Protein AF-A0A261SHK3-F1 (afdb_monomer)

Secondary structure (DSSP, 8-state):
-PPPPGGGGS-HHHHHHHHHHHHHH--STTBTTEEEEE-TTS-EEEEETTSSPTTS--TT--B-

Radius of gyration: 15.31 Å; Cα contacts (8 Å, |Δi|>4): 64; chains: 1; bounding box: 32×30×40 Å

pLDDT: mean 73.95, std 10.04, range [41.09, 92.56]

Organism: NCBI:txid1395607

Solvent-accessible surface area (backbone atoms only — not comparable to full-atom values): 4069 Å² total; per-residue (Å²): 131,85,83,77,55,83,71,67,75,48,62,67,67,59,41,49,51,51,52,50,54,41,67,75,68,27,52,40,78,69,31,62,53,54,43,80,41,72,41,100,85,69,47,81,42,72,42,37,77,82,80,50,72,65,59,52,61,52,101,79,68,42,76,109

Foldseek 3Di:
DDDDDPCCPPDVVVNVVVVVVLQVPAFLPQFPQWDFDQDPVRDTDIDGNVPDDGGHDDPPGDGD

Nearest PDB structures (foldseek):
  1wr7-assembly1_A  TM=5.321E-01  e=2.587E+00  Mus musculus
  2l4j-assembly1_A  TM=4.555E-01  e=4.226E+00  Oryzias latipes
  7t5g-assembly1_A  TM=3.830E-01  e=5.215E+00  Rabies virus Nishigahara RCEH

Mean predicted aligned error: 10.47 Å

Sequence (64 aa):
MHELRRWEWQDPIKVLMSRETASARRTCEGCSHVRTVVSPFGDTVVRCLKGRPYGKKCGRYEVL

Structure (mmCIF, N/CA/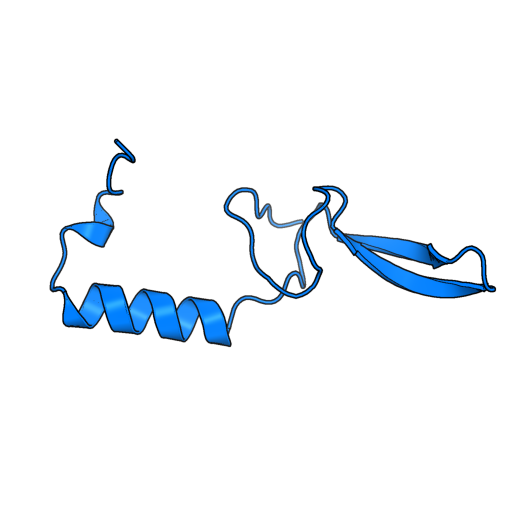C/O backbone):
data_AF-A0A261SHK3-F1
#
_entry.id   AF-A0A261SHK3-F1
#
loop_
_atom_site.group_PDB
_atom_site.id
_atom_site.type_symbol
_atom_site.label_atom_id
_atom_site.label_alt_id
_atom_site.label_comp_id
_atom_site.label_asym_id
_atom_site.label_entity_id
_atom_site.label_seq_id
_atom_site.pdbx_PDB_ins_code
_atom_site.Cartn_x
_atom_site.Cartn_y
_atom_site.Cartn_z
_atom_site.occupancy
_atom_site.B_iso_or_equiv
_atom_site.auth_seq_id
_atom_site.auth_comp_id
_atom_site.auth_asym_id
_atom_site.auth_atom_id
_atom_site.pdbx_PDB_model_num
ATOM 1 N N . MET A 1 1 ? -3.847 25.220 9.670 1.00 41.09 1 MET A N 1
ATOM 2 C CA . MET A 1 1 ? -3.895 24.215 10.754 1.00 41.09 1 MET A CA 1
ATOM 3 C C . MET A 1 1 ? -4.509 22.941 10.190 1.00 41.09 1 MET A C 1
ATOM 5 O O . MET A 1 1 ? -5.452 23.059 9.422 1.00 41.09 1 MET A O 1
ATOM 9 N N . HIS A 1 2 ? -3.961 21.756 10.471 1.00 52.84 2 HIS A N 1
ATOM 10 C CA . HIS A 1 2 ? -4.590 20.496 10.054 1.00 52.84 2 HIS A CA 1
ATOM 11 C C . HIS A 1 2 ? -5.837 20.237 10.909 1.00 52.84 2 HIS A C 1
ATOM 13 O O . HIS A 1 2 ? -5.729 20.177 12.130 1.00 52.84 2 HIS A O 1
ATOM 19 N N . GLU A 1 3 ? -7.001 20.087 10.276 1.00 75.56 3 GLU A N 1
ATOM 20 C CA . GLU A 1 3 ? -8.224 19.641 10.947 1.00 75.56 3 GLU A CA 1
ATOM 21 C C . GLU A 1 3 ? -8.054 18.205 11.452 1.00 75.56 3 GLU A C 1
ATOM 23 O O . GLU A 1 3 ? -7.730 17.288 10.690 1.00 75.56 3 GLU A O 1
ATOM 28 N N . LEU A 1 4 ? -8.265 18.018 12.756 1.00 70.38 4 LEU A N 1
ATOM 29 C CA . LEU A 1 4 ? -8.269 16.707 13.396 1.00 70.38 4 LEU A CA 1
ATOM 30 C C . LEU A 1 4 ? -9.529 15.946 12.988 1.00 70.38 4 LEU A C 1
ATOM 32 O O . LEU A 1 4 ? -10.650 16.448 13.110 1.00 70.38 4 LEU A O 1
ATOM 36 N N . ARG A 1 5 ? -9.363 14.701 12.539 1.00 77.62 5 ARG A N 1
ATOM 37 C CA . ARG A 1 5 ? -10.494 13.831 12.200 1.00 77.62 5 ARG A CA 1
ATOM 38 C C . ARG A 1 5 ? -11.259 13.481 13.473 1.00 77.62 5 ARG A C 1
ATOM 40 O O . ARG A 1 5 ? -10.675 13.380 14.544 1.00 77.62 5 ARG A O 1
ATOM 47 N N . ARG A 1 6 ? -12.559 13.198 13.359 1.00 79.12 6 ARG A N 1
ATOM 48 C CA . ARG A 1 6 ? -13.451 12.921 14.506 1.00 79.12 6 ARG A CA 1
ATOM 49 C C . ARG A 1 6 ? -12.919 11.873 15.505 1.00 79.12 6 ARG A C 1
ATOM 51 O O . ARG A 1 6 ? -13.174 11.995 16.695 1.00 79.12 6 ARG A O 1
ATOM 58 N N . TRP A 1 7 ? -12.165 10.871 15.046 1.00 76.00 7 TRP A N 1
ATOM 59 C CA . TRP A 1 7 ? -11.568 9.834 15.905 1.00 76.00 7 TRP A CA 1
ATOM 60 C C . TRP A 1 7 ? -10.320 10.299 16.672 1.00 76.00 7 TRP A C 1
ATOM 62 O O . TRP A 1 7 ? -9.951 9.681 17.663 1.00 76.00 7 TRP A O 1
ATOM 72 N N . GLU A 1 8 ? -9.674 11.381 16.240 1.00 81.00 8 GLU A N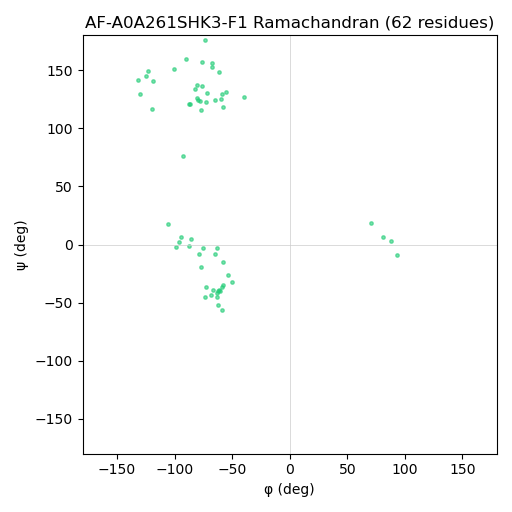 1
ATOM 73 C CA . GLU A 1 8 ? -8.477 11.944 16.880 1.00 81.00 8 GLU A CA 1
ATOM 74 C C . GLU A 1 8 ? -8.816 12.774 18.126 1.00 81.00 8 GLU A C 1
ATOM 76 O O . GLU A 1 8 ? -7.916 13.139 18.873 1.00 81.00 8 GLU A O 1
ATOM 81 N N . TRP A 1 9 ? -10.108 13.025 18.368 1.00 86.56 9 TRP A N 1
ATOM 82 C CA . TRP A 1 9 ? -10.646 13.644 19.585 1.00 86.56 9 TRP A CA 1
ATOM 83 C C . TRP A 1 9 ? -10.948 12.631 20.699 1.00 86.56 9 TRP A C 1
ATOM 85 O O . TRP A 1 9 ? -11.440 13.007 21.760 1.00 86.56 9 TRP A O 1
ATOM 95 N N . GLN A 1 10 ? -10.727 11.337 20.449 1.00 84.62 10 GLN A N 1
ATOM 96 C CA . GLN A 1 10 ? -10.878 10.305 21.471 1.00 84.62 10 GLN A CA 1
ATOM 97 C C . GLN A 1 10 ? -9.721 10.344 22.475 1.00 84.62 10 GLN A C 1
ATOM 99 O O . GLN A 1 10 ? -8.764 11.099 22.319 1.00 84.62 10 GLN A O 1
ATOM 104 N N . ASP A 1 11 ? -9.820 9.495 23.498 1.00 90.44 11 ASP A N 1
ATOM 105 C CA . ASP A 1 11 ? -8.781 9.291 24.504 1.00 90.44 11 ASP A CA 1
ATOM 106 C C . ASP A 1 11 ? -7.356 9.281 23.888 1.00 90.44 11 ASP A C 1
ATOM 108 O O . ASP A 1 11 ? -7.108 8.518 22.942 1.00 90.44 11 ASP A O 1
ATOM 112 N N . PRO A 1 12 ? -6.415 10.097 24.403 1.00 87.38 12 PRO A N 1
ATOM 113 C CA . PRO A 1 12 ? -5.086 10.259 23.813 1.00 87.38 12 PRO A CA 1
ATOM 114 C C . PRO A 1 12 ? -4.290 8.955 23.698 1.00 87.38 12 PRO A C 1
ATOM 116 O O . PRO A 1 12 ? -3.572 8.762 22.713 1.00 87.38 12 PRO A O 1
ATOM 119 N N . ILE A 1 13 ? -4.436 8.039 24.663 1.00 92.56 13 ILE A N 1
ATOM 120 C CA . ILE A 1 13 ? -3.763 6.735 24.644 1.00 92.56 13 ILE A CA 1
ATOM 121 C C . ILE A 1 13 ? -4.348 5.889 23.513 1.00 92.56 13 ILE A C 1
ATOM 123 O O . ILE A 1 13 ? -3.599 5.295 22.739 1.00 92.56 13 ILE A O 1
ATOM 127 N N . LYS A 1 14 ? -5.677 5.873 23.343 1.00 84.56 14 LYS A N 1
ATOM 128 C CA . LYS A 1 14 ? -6.318 5.153 22.225 1.00 84.56 14 LYS A CA 1
ATOM 129 C C . LYS A 1 14 ? -5.897 5.705 20.867 1.00 84.56 14 LYS A C 1
ATOM 131 O O . LYS A 1 14 ? -5.652 4.929 19.942 1.00 84.56 14 LYS A O 1
ATOM 136 N N . VAL A 1 15 ? -5.786 7.026 20.740 1.00 84.06 15 VAL A N 1
ATOM 137 C CA . VAL A 1 15 ? -5.317 7.678 19.510 1.00 84.06 15 VAL A CA 1
ATOM 138 C C . VAL A 1 15 ? -3.868 7.286 19.212 1.00 84.06 15 VAL A C 1
ATOM 140 O O . VAL A 1 15 ? -3.566 6.925 18.072 1.00 84.06 15 VAL A O 1
ATOM 143 N N . LEU A 1 16 ? -2.989 7.294 20.220 1.00 86.62 16 LEU A N 1
ATOM 144 C CA . LEU A 1 16 ? -1.593 6.872 20.087 1.00 86.62 16 LEU A CA 1
ATOM 145 C C . LEU A 1 16 ? -1.485 5.395 19.681 1.00 86.62 16 LEU A C 1
ATOM 147 O O . LEU A 1 16 ? -0.890 5.088 18.651 1.00 86.62 16 LEU A O 1
ATOM 151 N N . MET A 1 17 ? -2.152 4.499 20.409 1.00 82.69 17 MET A N 1
ATOM 152 C CA . MET A 1 17 ? -2.152 3.056 20.140 1.00 82.69 17 MET A CA 1
ATOM 153 C C . MET A 1 17 ? -2.710 2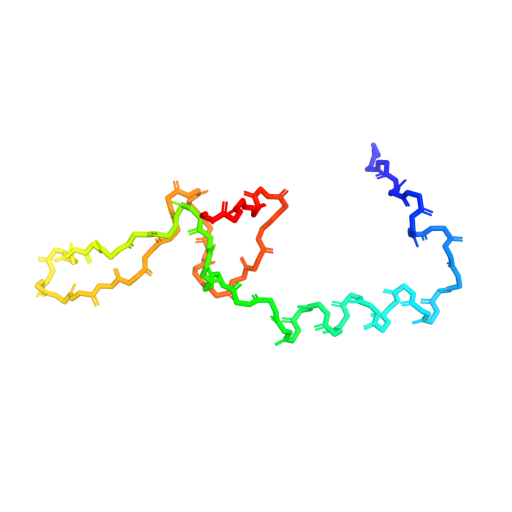.732 18.753 1.00 82.69 17 MET A C 1
ATOM 155 O O . MET A 1 17 ? -2.172 1.889 18.036 1.00 82.69 17 MET A O 1
ATOM 159 N N . SER A 1 18 ? -3.767 3.430 18.331 1.00 77.81 18 SER A N 1
ATOM 160 C CA . SER A 1 18 ? -4.326 3.302 16.984 1.00 77.81 18 SER A CA 1
ATOM 161 C C . SER A 1 18 ? -3.324 3.746 15.920 1.00 77.81 18 SER A C 1
ATOM 163 O O . SER A 1 18 ? -3.179 3.060 14.909 1.00 77.81 18 SER A O 1
ATOM 165 N N . ARG A 1 19 ? -2.590 4.846 16.147 1.00 78.12 19 ARG A N 1
ATOM 166 C CA . ARG A 1 19 ? -1.536 5.349 15.246 1.00 78.12 19 ARG A CA 1
ATOM 167 C C . ARG A 1 19 ? -0.330 4.409 15.167 1.00 78.12 19 ARG A C 1
ATOM 169 O O . ARG A 1 19 ? 0.181 4.219 14.064 1.00 78.12 19 ARG A O 1
ATOM 176 N N . GLU A 1 20 ? 0.086 3.803 16.274 1.00 79.12 20 GLU A N 1
ATOM 177 C CA . GLU A 1 20 ? 1.187 2.830 16.311 1.00 79.12 20 GLU A CA 1
ATOM 178 C C . GLU A 1 20 ? 0.791 1.480 15.708 1.00 79.12 20 GLU A C 1
A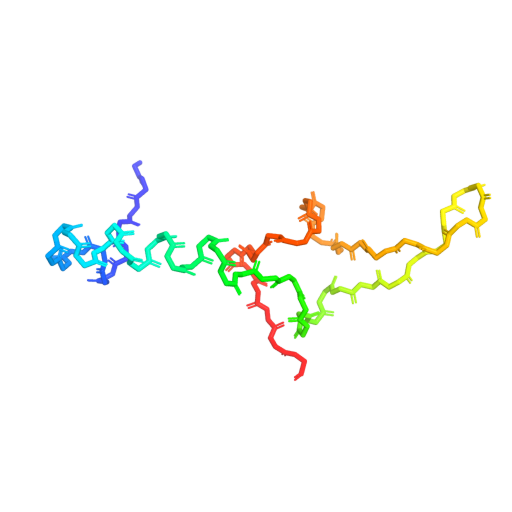TOM 180 O O . GLU A 1 20 ? 1.483 0.940 14.851 1.00 79.12 20 GLU A O 1
ATOM 185 N N . THR A 1 21 ? -0.386 0.961 16.056 1.00 69.25 21 THR A N 1
ATOM 186 C CA . THR A 1 21 ? -0.917 -0.273 15.452 1.00 69.25 21 THR A CA 1
ATOM 187 C C . THR A 1 21 ? -1.110 -0.090 13.950 1.00 69.25 21 THR A C 1
ATOM 189 O O . THR A 1 21 ? -0.815 -0.974 13.147 1.00 69.25 21 THR A O 1
ATOM 192 N N . ALA A 1 22 ? -1.578 1.090 13.553 1.00 64.88 22 ALA A N 1
ATOM 193 C CA . ALA A 1 22 ? -1.608 1.513 12.174 1.00 64.88 22 ALA A CA 1
ATOM 194 C C . ALA A 1 22 ? -0.216 1.516 11.544 1.00 64.88 22 ALA A C 1
ATOM 196 O O . ALA A 1 22 ? -0.055 0.890 10.508 1.00 64.88 22 ALA A O 1
ATOM 197 N N . SER A 1 23 ? 0.768 2.228 12.093 1.00 64.06 23 SER A N 1
ATOM 198 C CA . SER A 1 23 ? 2.100 2.308 11.481 1.00 64.06 23 SER A CA 1
ATOM 199 C C . SER A 1 23 ? 2.742 0.926 11.333 1.00 64.06 23 SER A C 1
ATOM 201 O O . SER A 1 23 ? 3.336 0.662 10.291 1.00 64.06 23 SER A O 1
ATOM 2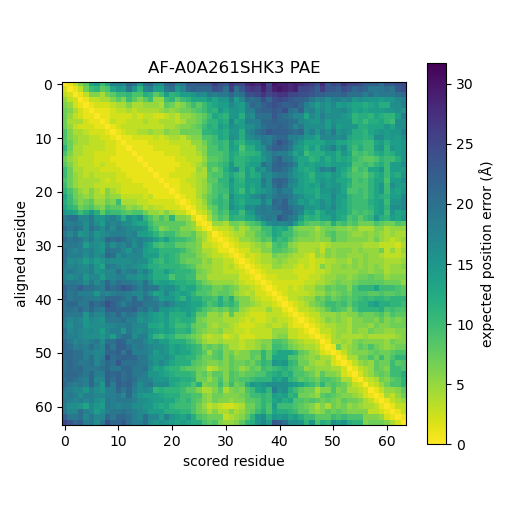03 N N . ALA A 1 24 ? 2.526 0.034 12.304 1.00 62.84 24 ALA A N 1
ATOM 204 C CA . ALA A 1 24 ? 3.022 -1.337 12.299 1.00 62.84 24 ALA A CA 1
ATOM 205 C C . ALA A 1 24 ? 2.296 -2.260 11.301 1.00 62.84 24 ALA A C 1
ATOM 207 O O . ALA A 1 24 ? 2.930 -3.110 10.686 1.00 62.84 24 ALA A O 1
ATOM 208 N N . ARG A 1 25 ? 0.975 -2.109 11.110 1.00 58.81 25 ARG A N 1
ATOM 209 C CA . ARG A 1 25 ? 0.159 -3.007 10.258 1.00 58.81 25 ARG A CA 1
ATOM 210 C C . ARG A 1 25 ? -0.117 -2.481 8.844 1.00 58.81 25 ARG A C 1
ATOM 212 O O . ARG A 1 25 ? -0.809 -3.134 8.069 1.00 58.81 25 ARG A O 1
ATOM 219 N N . ARG A 1 26 ? 0.338 -1.277 8.492 1.00 57.94 26 ARG A N 1
ATOM 220 C CA . ARG A 1 26 ? -0.060 -0.581 7.253 1.00 57.94 26 ARG A CA 1
ATOM 221 C C . ARG A 1 26 ? 0.889 -0.845 6.085 1.00 57.94 26 ARG A C 1
ATOM 223 O O . ARG A 1 26 ? 1.624 0.054 5.676 1.00 57.94 26 ARG A O 1
ATOM 230 N N . THR A 1 27 ? 0.793 -2.026 5.483 1.00 64.94 27 THR A N 1
ATOM 231 C CA . THR A 1 27 ? 1.446 -2.307 4.198 1.00 64.94 27 THR A CA 1
ATOM 232 C C . THR A 1 27 ? 0.668 -1.662 3.039 1.00 64.94 27 THR A C 1
ATOM 234 O O . THR A 1 27 ? -0.512 -1.322 3.151 1.00 64.94 27 THR A O 1
ATOM 237 N N . CYS A 1 28 ? 1.344 -1.410 1.912 1.00 70.31 28 CYS A N 1
ATOM 238 C CA . CYS A 1 28 ? 0.675 -0.994 0.670 1.00 70.31 28 CYS A CA 1
ATOM 239 C C . CYS A 1 28 ? -0.039 -2.163 -0.027 1.00 70.31 28 CYS A C 1
ATOM 241 O O . CYS A 1 28 ? -0.675 -1.953 -1.054 1.00 70.31 28 CYS A O 1
ATOM 243 N N . GLU A 1 29 ? 0.071 -3.369 0.518 1.00 69.94 29 GLU A N 1
ATOM 244 C CA . GLU A 1 29 ? -0.51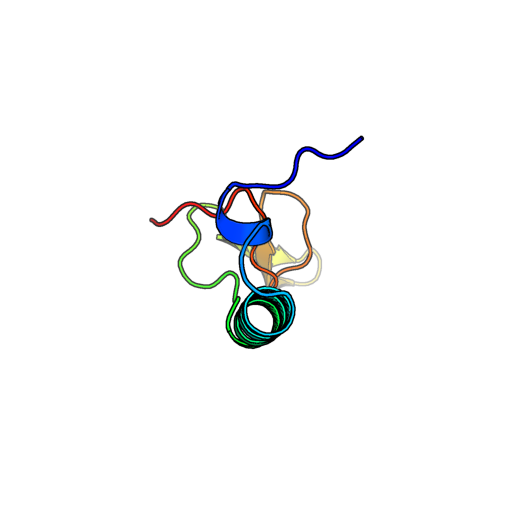1 -4.592 -0.015 1.00 69.94 29 GLU A CA 1
ATOM 245 C C . GLU A 1 29 ? -2.041 -4.446 -0.127 1.00 69.94 29 GLU A C 1
ATOM 247 O O . GLU A 1 29 ? -2.708 -3.946 0.784 1.00 69.94 29 GLU A O 1
ATOM 252 N N . GLY A 1 30 ? -2.589 -4.759 -1.305 1.00 67.62 30 GLY A N 1
ATOM 253 C CA . GLY A 1 30 ? -4.016 -4.587 -1.613 1.00 67.62 30 GLY A CA 1
ATOM 254 C C . GLY A 1 30 ? -4.470 -3.169 -2.000 1.00 67.62 30 GLY A C 1
ATOM 255 O O . GLY A 1 30 ? -5.664 -2.943 -2.162 1.00 67.62 30 GLY A O 1
ATOM 256 N N . CYS A 1 31 ? -3.561 -2.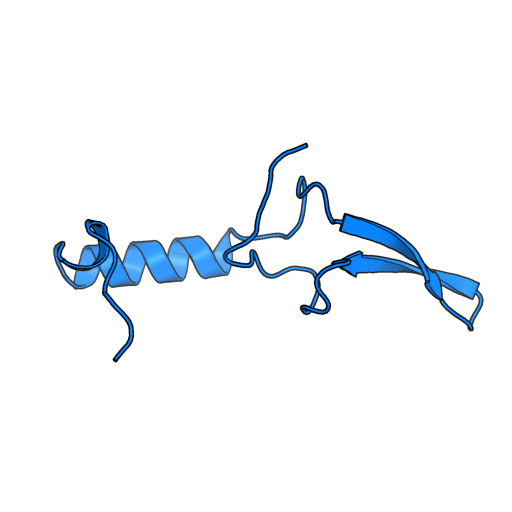198 -2.161 1.00 76.19 31 CYS A N 1
ATOM 257 C CA . CYS A 1 31 ? -3.916 -0.869 -2.676 1.00 76.19 31 CYS A CA 1
ATOM 258 C C . CYS A 1 31 ? -3.999 -0.854 -4.219 1.00 76.19 31 CYS A C 1
ATOM 260 O O . CYS A 1 31 ? -3.035 -1.238 -4.878 1.00 76.19 31 CYS A O 1
ATOM 262 N N . SER A 1 32 ? -5.056 -0.266 -4.794 1.00 77.62 32 SER A N 1
ATOM 263 C CA . SER A 1 32 ? -5.297 -0.102 -6.250 1.00 77.62 32 SER A CA 1
ATOM 264 C C . SER A 1 32 ? -4.176 0.570 -7.033 1.00 77.62 32 SER A C 1
ATOM 266 O O . SER A 1 32 ? -3.968 0.332 -8.221 1.00 77.62 32 SER A O 1
ATOM 268 N N . HIS A 1 33 ? -3.397 1.390 -6.345 1.00 76.75 33 HIS A N 1
ATOM 269 C CA . HIS A 1 33 ? -2.279 2.124 -6.924 1.00 76.75 33 HIS A CA 1
ATOM 270 C C . HIS A 1 33 ? -0.916 1.438 -6.779 1.00 76.75 33 HIS A C 1
ATOM 272 O O . HIS A 1 33 ? 0.111 2.068 -7.058 1.00 76.75 33 HIS A O 1
ATOM 278 N N . VAL A 1 34 ? -0.871 0.207 -6.274 1.00 80.94 34 VAL A N 1
ATOM 279 C CA . VAL A 1 34 ? 0.356 -0.589 -6.281 1.00 80.94 34 VAL A CA 1
ATOM 280 C C . VAL A 1 34 ? 0.524 -1.198 -7.659 1.00 80.94 34 VAL A C 1
ATOM 282 O O . VAL A 1 34 ? -0.377 -1.863 -8.163 1.00 80.94 34 VAL A O 1
ATOM 285 N N . ARG A 1 35 ? 1.685 -0.967 -8.274 1.00 81.12 35 ARG A N 1
ATOM 286 C CA . ARG A 1 35 ? 2.066 -1.643 -9.512 1.00 81.12 35 ARG A CA 1
ATOM 287 C C . ARG A 1 35 ? 3.474 -2.193 -9.421 1.00 81.12 35 ARG A C 1
ATOM 289 O O . ARG A 1 35 ? 4.379 -1.556 -8.877 1.00 81.12 35 ARG A O 1
ATOM 296 N N . THR A 1 36 ? 3.641 -3.369 -10.003 1.00 84.00 36 THR A N 1
ATOM 297 C CA . THR A 1 36 ? 4.947 -3.948 -10.288 1.00 84.00 36 THR A CA 1
ATOM 298 C C . THR A 1 36 ? 5.493 -3.260 -11.529 1.00 84.00 36 THR A C 1
ATOM 300 O O . THR A 1 36 ? 4.828 -3.227 -12.564 1.00 84.00 36 THR A O 1
ATOM 303 N N . VAL A 1 37 ? 6.675 -2.662 -11.414 1.00 83.19 37 VAL A N 1
ATOM 304 C CA . VAL A 1 37 ? 7.366 -2.011 -12.529 1.00 83.19 37 VAL A CA 1
ATOM 305 C C . VAL A 1 37 ? 8.761 -2.600 -12.662 1.00 83.19 37 VAL A C 1
ATOM 307 O O . VAL A 1 37 ? 9.398 -2.948 -11.666 1.00 83.19 37 VAL A O 1
ATOM 310 N N . VAL A 1 38 ? 9.233 -2.712 -13.898 1.00 84.62 38 VAL A N 1
ATOM 311 C CA . VAL A 1 38 ? 10.608 -3.125 -14.175 1.00 84.62 38 VAL A CA 1
ATOM 312 C C . VAL A 1 38 ? 11.501 -1.906 -13.972 1.00 84.62 38 VAL A C 1
ATOM 314 O O . VAL A 1 38 ? 11.240 -0.829 -14.514 1.00 84.62 38 VAL A O 1
ATOM 317 N N . SER A 1 39 ? 12.503 -2.045 -13.113 1.00 77.69 39 SER A N 1
ATOM 318 C CA . SER A 1 39 ? 13.507 -1.020 -12.883 1.00 77.69 39 SER A CA 1
ATOM 319 C C . SER A 1 39 ? 14.371 -0.865 -14.144 1.00 77.69 39 SER A C 1
ATOM 321 O O . SER A 1 39 ? 14.504 -1.812 -14.920 1.00 77.69 39 SER A O 1
ATOM 323 N N . PRO A 1 40 ? 15.015 0.295 -14.351 1.00 81.38 40 PRO A N 1
ATOM 324 C CA . PRO A 1 40 ? 15.946 0.489 -15.466 1.00 81.38 40 PRO A CA 1
ATOM 325 C C . PRO A 1 40 ? 17.120 -0.505 -15.485 1.00 81.38 40 PRO A C 1
ATOM 327 O O . PRO A 1 40 ? 17.801 -0.619 -16.496 1.00 81.38 40 PRO A O 1
ATOM 330 N N . PHE A 1 41 ? 17.355 -1.208 -14.374 1.00 85.75 41 PHE A N 1
ATOM 331 C CA . PHE A 1 41 ? 18.410 -2.206 -14.207 1.00 85.75 41 PHE A CA 1
ATOM 332 C C . PHE A 1 41 ? 17.918 -3.647 -14.435 1.00 85.75 41 PHE A C 1
ATOM 334 O O . PHE A 1 41 ? 18.694 -4.583 -14.289 1.00 85.75 41 PHE A O 1
ATOM 341 N N . GLY A 1 42 ? 16.644 -3.837 -14.800 1.00 84.38 42 GLY A N 1
ATOM 342 C CA . GLY A 1 42 ? 16.043 -5.150 -15.063 1.00 84.38 42 GLY A CA 1
ATOM 343 C C . GLY A 1 42 ? 15.341 -5.790 -13.861 1.00 84.38 42 GLY A C 1
ATOM 344 O O . GLY A 1 42 ? 14.615 -6.765 -14.037 1.00 84.38 42 GLY A O 1
ATOM 345 N N . ASP A 1 43 ? 15.475 -5.226 -12.658 1.00 86.19 43 ASP A N 1
ATOM 346 C CA . ASP A 1 43 ? 14.820 -5.757 -11.456 1.00 86.19 43 ASP A CA 1
ATOM 347 C C . ASP A 1 43 ? 13.325 -5.427 -11.414 1.00 86.19 43 ASP A C 1
ATOM 349 O O . ASP A 1 43 ? 12.918 -4.282 -11.611 1.00 86.19 43 ASP A O 1
ATOM 353 N N . THR A 1 44 ? 12.480 -6.387 -11.048 1.00 83.56 44 THR A N 1
ATOM 354 C CA . THR A 1 44 ? 11.073 -6.103 -10.737 1.00 83.56 44 THR A CA 1
ATOM 355 C C . THR A 1 44 ? 10.945 -5.488 -9.350 1.00 83.56 44 THR A C 1
ATOM 357 O O . THR A 1 44 ? 11.205 -6.145 -8.343 1.00 83.56 44 THR A O 1
ATOM 360 N N . VAL A 1 45 ? 10.491 -4.236 -9.283 1.00 80.12 45 VAL A N 1
ATOM 361 C CA . VAL A 1 45 ? 10.239 -3.526 -8.025 1.00 80.12 45 VAL A CA 1
ATOM 362 C C . VAL A 1 45 ? 8.772 -3.139 -7.905 1.00 80.12 45 VAL A C 1
ATOM 364 O O . VAL A 1 45 ? 8.130 -2.700 -8.860 1.00 80.12 45 VAL A O 1
ATOM 367 N N . VAL A 1 46 ? 8.230 -3.265 -6.697 1.00 76.56 46 VAL A N 1
ATOM 368 C CA . VAL A 1 46 ? 6.865 -2.830 -6.405 1.00 76.56 46 VAL A CA 1
ATOM 369 C C . VAL A 1 46 ? 6.891 -1.352 -6.026 1.00 76.56 46 VAL A C 1
ATOM 371 O O . VAL A 1 46 ? 7.568 -0.950 -5.076 1.00 76.56 46 VAL A O 1
ATOM 374 N N . ARG A 1 47 ? 6.165 -0.514 -6.774 1.00 75.38 47 ARG A N 1
ATOM 375 C CA . ARG A 1 47 ? 6.087 0.931 -6.523 1.00 75.38 47 ARG A CA 1
ATOM 376 C C . ARG A 1 47 ? 4.650 1.393 -6.321 1.00 75.38 47 ARG A C 1
ATOM 378 O O . ARG A 1 47 ? 3.695 0.855 -6.876 1.00 75.38 47 ARG A O 1
ATOM 385 N N . CYS A 1 48 ? 4.509 2.437 -5.511 1.00 80.19 48 CYS A N 1
ATOM 386 C CA . CYS A 1 48 ? 3.253 3.155 -5.355 1.00 80.19 48 CYS A CA 1
ATOM 387 C C . CYS A 1 48 ? 3.166 4.246 -6.430 1.00 80.19 48 CYS A C 1
ATOM 389 O O . CYS A 1 48 ? 3.985 5.166 -6.439 1.00 80.19 48 CYS A O 1
ATOM 391 N N . LEU A 1 49 ? 2.137 4.204 -7.282 1.00 75.38 49 LEU A N 1
ATOM 392 C CA . LEU A 1 49 ? 1.909 5.213 -8.330 1.00 75.38 49 LEU A CA 1
ATOM 393 C C . LEU A 1 49 ? 1.599 6.618 -7.781 1.00 75.38 49 LEU A C 1
ATOM 395 O O . LEU A 1 49 ? 1.562 7.589 -8.526 1.00 75.38 49 LEU A O 1
ATOM 399 N N . LYS A 1 50 ? 1.412 6.749 -6.463 1.00 69.75 50 LYS A N 1
ATOM 400 C CA . LYS A 1 50 ? 1.224 8.034 -5.773 1.00 69.75 50 LYS A CA 1
ATOM 401 C C . LYS A 1 50 ? 2.541 8.730 -5.394 1.00 69.75 50 LYS A C 1
ATOM 403 O O . LYS A 1 50 ? 2.494 9.725 -4.675 1.00 69.75 50 LYS A O 1
ATOM 408 N N . GLY A 1 51 ? 3.701 8.193 -5.790 1.00 65.88 51 GLY A N 1
ATOM 409 C CA . GLY A 1 51 ? 5.018 8.788 -5.506 1.00 65.88 51 GLY A CA 1
ATOM 410 C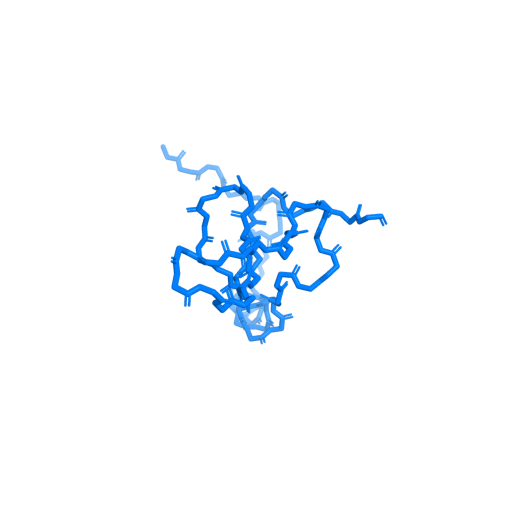 C . GLY A 1 51 ? 5.446 8.715 -4.033 1.00 65.88 51 GLY A C 1
ATOM 411 O O . GLY A 1 51 ? 6.300 9.477 -3.591 1.00 65.88 51 GLY A O 1
ATOM 412 N N . ARG A 1 52 ? 4.831 7.826 -3.244 1.00 70.00 52 ARG A N 1
ATOM 413 C CA . ARG A 1 52 ? 5.160 7.589 -1.826 1.00 70.00 52 ARG A CA 1
ATOM 414 C C . ARG A 1 52 ? 6.026 6.329 -1.699 1.00 70.00 52 ARG A C 1
ATOM 416 O O . ARG A 1 52 ? 5.855 5.420 -2.514 1.00 70.00 52 ARG A O 1
ATOM 423 N N . PRO A 1 53 ? 6.896 6.228 -0.677 1.00 65.19 53 PRO A N 1
ATOM 424 C CA . PRO A 1 53 ? 7.624 4.992 -0.411 1.00 65.19 53 PRO A CA 1
ATOM 425 C C . PRO A 1 53 ? 6.643 3.826 -0.237 1.00 65.19 53 PRO A C 1
ATOM 427 O O . PRO A 1 53 ? 5.641 3.946 0.477 1.00 65.19 53 PRO A O 1
ATOM 430 N N . TYR A 1 54 ? 6.919 2.723 -0.935 1.00 64.06 54 TYR A N 1
ATOM 431 C CA . TYR A 1 54 ? 6.158 1.483 -0.813 1.00 64.06 54 TYR A CA 1
ATOM 432 C C . TYR A 1 54 ? 6.252 0.940 0.623 1.00 64.06 54 TYR A C 1
ATOM 434 O O . TYR A 1 54 ? 7.248 1.161 1.309 1.00 64.06 54 TYR A O 1
ATOM 442 N N . GLY A 1 55 ? 5.200 0.270 1.098 1.00 62.53 55 GLY A N 1
ATOM 443 C CA . GLY A 1 55 ? 5.136 -0.276 2.460 1.00 62.53 55 GLY A CA 1
ATOM 444 C C . GLY A 1 55 ? 4.596 0.682 3.528 1.00 62.53 55 GLY A C 1
ATOM 445 O O . GLY A 1 55 ? 4.533 0.304 4.690 1.00 62.53 55 GLY A O 1
ATOM 446 N N . LYS A 1 56 ? 4.162 1.898 3.161 1.00 62.09 56 LYS A N 1
ATOM 447 C CA . LYS A 1 56 ? 3.447 2.817 4.065 1.00 62.09 56 LYS A CA 1
ATOM 448 C C . LYS A 1 56 ? 2.053 3.137 3.520 1.00 62.09 56 LYS A C 1
ATOM 450 O O . LYS A 1 56 ? 1.926 3.789 2.479 1.00 62.09 56 LYS A O 1
ATOM 455 N N . LYS A 1 57 ? 0.982 2.758 4.235 1.00 61.56 57 LYS A N 1
ATOM 456 C CA . LYS A 1 57 ? -0.388 3.197 3.881 1.00 61.56 57 LYS A CA 1
ATOM 457 C C . LYS A 1 57 ? -0.461 4.725 3.888 1.00 61.56 57 LYS A C 1
ATOM 459 O O . LYS A 1 57 ? -0.270 5.378 4.912 1.00 61.56 57 LYS A O 1
ATOM 464 N N . CYS A 1 58 ? -0.775 5.291 2.731 1.00 69.75 58 CYS A N 1
ATOM 465 C CA . CYS A 1 58 ? -1.027 6.716 2.564 1.00 69.75 58 CYS A CA 1
ATOM 466 C C . CYS A 1 58 ? -2.519 7.029 2.764 1.00 69.75 58 CYS A C 1
ATOM 468 O O . CYS A 1 58 ? -3.368 6.155 2.614 1.00 69.75 58 CYS A O 1
ATOM 470 N N . GLY A 1 59 ? -2.864 8.289 3.049 1.00 63.59 59 GLY A N 1
ATOM 471 C CA . GLY A 1 59 ? -4.262 8.730 3.208 1.00 63.59 59 GLY A CA 1
ATOM 472 C C . GLY A 1 59 ? -5.136 8.605 1.951 1.00 63.59 59 GLY A C 1
ATOM 473 O O . GLY A 1 59 ? -6.322 8.885 2.023 1.00 63.59 59 GLY A O 1
ATOM 474 N N . ARG A 1 60 ? -4.553 8.182 0.823 1.00 66.44 60 ARG A N 1
ATOM 475 C CA . AR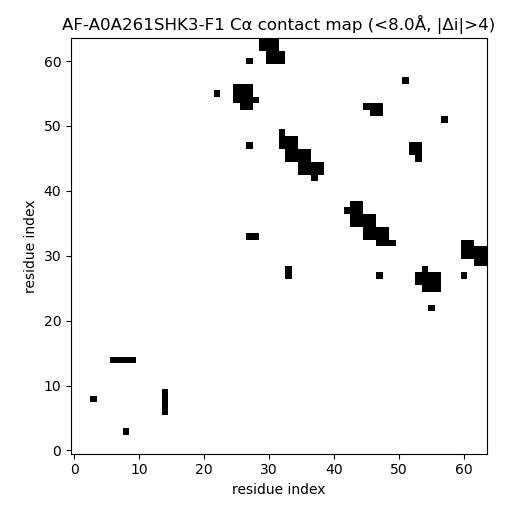G A 1 60 ? -5.231 7.888 -0.447 1.00 66.44 60 ARG A CA 1
ATOM 476 C C . ARG A 1 60 ? -5.336 6.383 -0.711 1.00 66.44 60 ARG A C 1
ATOM 478 O O . ARG A 1 60 ? -5.367 5.972 -1.862 1.00 66.44 60 ARG A O 1
ATOM 485 N N . TYR A 1 61 ? -5.163 5.547 0.310 1.00 66.81 61 TYR A N 1
ATOM 486 C CA . TYR A 1 61 ? -5.291 4.099 0.166 1.00 66.81 61 TYR A CA 1
ATOM 487 C C . TYR A 1 61 ? -6.699 3.763 -0.316 1.00 66.81 61 TYR A C 1
ATOM 489 O O . TYR A 1 61 ? -7.669 4.166 0.318 1.00 66.81 61 TYR A O 1
ATOM 497 N N . GLU A 1 62 ? -6.766 3.036 -1.418 1.00 67.50 62 GLU A N 1
ATOM 498 C CA . GLU A 1 62 ? -7.991 2.623 -2.083 1.00 67.50 62 GLU A CA 1
ATOM 499 C C . GLU A 1 62 ? -7.858 1.124 -2.327 1.00 67.50 62 GLU A C 1
ATOM 501 O O . GLU A 1 62 ? -6.794 0.667 -2.753 1.00 67.50 62 GLU A O 1
ATOM 506 N N . VAL A 1 63 ? -8.881 0.373 -1.930 1.00 67.81 63 VAL A N 1
ATOM 507 C CA . VAL A 1 63 ? -8.909 -1.091 -2.021 1.00 67.81 63 VAL A CA 1
ATOM 508 C C . VAL A 1 63 ? -9.285 -1.461 -3.455 1.00 67.81 63 VAL A C 1
ATOM 510 O O . VAL A 1 63 ? -10.150 -0.800 -4.026 1.00 67.81 63 VAL A O 1
ATOM 513 N N . LEU A 1 64 ? -8.594 -2.455 -4.024 1.00 60.38 64 LEU A N 1
ATOM 514 C CA . LEU A 1 64 ? -8.937 -3.056 -5.322 1.00 60.38 64 LEU A CA 1
ATOM 515 C C . LEU A 1 64 ? -10.298 -3.747 -5.304 1.00 60.38 64 LEU A C 1
ATOM 517 O O . LEU A 1 64 ? -10.598 -4.402 -4.282 1.00 60.38 64 LEU A O 1
#